Protein AF-A0A8J6CPY3-F1 (afdb_monomer_lite)

Foldseek 3Di:
DVVVVVVVCCVQPLDPVNDDLLVVVLQPLPPVHDPVVQLVVLVVSDPNVSSVVSSVVSVVVVVVLLVVLDDDPDDPDDDPPPDPPDPPVCCVVCVSSVVVNVVSVVVPDDPPVVVVVPPPPDPPPPVVNVDDDPVVVVVVVVVVVVVVVVVVVVVVVVVVVVD

Sequence (163 aa):
MAIEMKEKYDKYWGDIDKMNLLMFVSCVLDPRQKLKYLEFALSKMSSSEKAYEMMQKLKEFLYELFEEYKPPLHSTCSQSSVPTHVSLVNSSRFPTISKMARDVLAISVSTVALESAFSTGGCVLDQYRSSLTPKIVQALVCTQDWIRKSSSQQDIKKIVEQI

Structure (mmCIF, N/CA/C/O backbone):
data_AF-A0A8J6CPY3-F1
#
_entry.id   AF-A0A8J6CPY3-F1
#
loop_
_atom_site.group_PDB
_atom_site.id
_atom_site.type_symbol
_atom_site.label_atom_id
_atom_site.label_alt_id
_atom_site.label_comp_id
_atom_site.label_asym_id
_atom_site.label_entity_id
_atom_site.label_seq_id
_atom_site.pdbx_PDB_ins_code
_atom_site.Cartn_x
_atom_site.Cartn_y
_atom_site.Cartn_z
_atom_site.occupancy
_atom_site.B_iso_or_equiv
_atom_site.auth_seq_id
_atom_site.auth_comp_id
_atom_site.auth_asym_id
_atom_site.auth_atom_id
_atom_site.pdbx_PDB_model_num
ATOM 1 N N . MET A 1 1 ? -27.177 2.105 8.147 1.00 72.38 1 MET A N 1
ATOM 2 C CA . MET A 1 1 ? -26.260 2.057 6.986 1.00 72.38 1 MET A CA 1
ATOM 3 C C . MET A 1 1 ? -24.942 2.801 7.206 1.00 72.38 1 MET A C 1
ATOM 5 O O . MET A 1 1 ? -23.939 2.129 7.373 1.00 72.38 1 MET A O 1
ATOM 9 N N . ALA A 1 2 ? -24.887 4.143 7.242 1.00 82.94 2 ALA A N 1
ATOM 10 C CA . ALA A 1 2 ? -23.604 4.865 7.381 1.00 82.94 2 ALA A CA 1
ATOM 11 C C . ALA A 1 2 ? -22.871 4.580 8.711 1.00 82.94 2 ALA A C 1
ATOM 13 O O . ALA A 1 2 ? -21.655 4.415 8.719 1.00 82.94 2 ALA A O 1
ATOM 14 N N . ILE A 1 3 ? -23.620 4.467 9.813 1.00 89.25 3 ILE A N 1
ATOM 15 C CA . ILE A 1 3 ? -23.081 4.143 11.144 1.00 89.25 3 ILE A CA 1
ATOM 16 C C . ILE A 1 3 ? -22.490 2.724 11.157 1.00 89.25 3 ILE A C 1
ATOM 18 O O . ILE A 1 3 ? -21.326 2.554 11.487 1.00 89.25 3 ILE A O 1
ATOM 22 N N . GLU A 1 4 ? -23.232 1.725 10.680 1.00 89.00 4 GLU A N 1
ATOM 23 C CA . GLU A 1 4 ? -22.770 0.326 10.624 1.00 89.00 4 GLU A CA 1
ATOM 24 C C . GLU A 1 4 ? -21.568 0.131 9.681 1.00 89.00 4 GLU A C 1
ATOM 26 O O . GLU A 1 4 ? -20.688 -0.691 9.936 1.00 89.00 4 GLU A O 1
ATOM 31 N N . MET A 1 5 ? -21.504 0.881 8.572 1.00 91.44 5 MET A N 1
ATOM 32 C CA . MET A 1 5 ? -20.332 0.878 7.686 1.00 91.44 5 MET A CA 1
ATOM 33 C C . MET A 1 5 ? -19.109 1.478 8.378 1.00 91.44 5 MET A C 1
ATOM 35 O O . MET A 1 5 ? -18.008 0.943 8.242 1.00 91.44 5 MET A O 1
ATOM 39 N N . LYS A 1 6 ? -19.307 2.550 9.154 1.00 85.62 6 LYS A N 1
ATOM 40 C CA . LYS A 1 6 ? -18.250 3.155 9.961 1.00 85.62 6 LYS A CA 1
ATOM 41 C C . LYS A 1 6 ? -17.765 2.204 11.055 1.00 85.62 6 LYS A C 1
ATOM 43 O O . LYS A 1 6 ? -16.567 2.056 11.213 1.00 85.62 6 LYS A O 1
ATOM 48 N N . GLU A 1 7 ? -18.654 1.493 11.741 1.00 88.50 7 GLU A N 1
ATOM 49 C CA . GLU A 1 7 ? -18.268 0.513 12.767 1.00 88.50 7 GLU A CA 1
ATOM 50 C C . GLU A 1 7 ? -17.417 -0.626 12.195 1.00 88.50 7 GLU A C 1
ATOM 52 O O . GLU A 1 7 ? -16.416 -1.019 12.792 1.00 88.50 7 GLU A O 1
ATOM 57 N N . LYS A 1 8 ? -17.765 -1.136 11.005 1.00 84.62 8 LYS A N 1
ATOM 58 C CA . LYS A 1 8 ? -16.928 -2.122 10.304 1.00 84.62 8 LYS A CA 1
ATOM 59 C C . LYS A 1 8 ? -15.577 -1.529 9.910 1.00 84.62 8 LYS A C 1
ATOM 61 O O . LYS A 1 8 ? -14.560 -2.198 10.068 1.00 84.62 8 LYS A O 1
ATOM 66 N N . TYR A 1 9 ? -15.557 -0.292 9.416 1.00 84.38 9 TYR A N 1
ATOM 67 C CA . TYR A 1 9 ? -14.308 0.401 9.119 1.00 84.38 9 TYR A CA 1
ATOM 68 C C . TYR A 1 9 ? -13.446 0.532 10.377 1.00 84.38 9 TYR A C 1
ATOM 70 O O . TYR A 1 9 ? -12.319 0.055 10.382 1.00 84.38 9 TYR A O 1
ATOM 78 N N . ASP A 1 10 ? -13.987 1.070 11.466 1.00 84.38 10 ASP A N 1
ATOM 79 C CA . ASP A 1 10 ? -13.253 1.294 12.709 1.00 84.38 10 ASP A CA 1
ATOM 80 C C . ASP A 1 10 ? -12.730 -0.031 13.300 1.00 84.38 10 ASP A C 1
ATOM 82 O O . ASP A 1 10 ? -11.604 -0.091 13.791 1.00 84.38 10 ASP A O 1
ATOM 86 N N . LYS A 1 11 ? -13.496 -1.125 13.163 1.00 84.06 11 LYS A N 1
ATOM 87 C CA . LYS A 1 11 ? -13.114 -2.473 13.616 1.00 84.06 11 LYS A CA 1
ATOM 88 C C . LYS A 1 11 ? -11.883 -3.045 12.901 1.00 84.06 11 LYS A C 1
ATOM 90 O O . LYS A 1 11 ? -11.062 -3.682 13.558 1.00 84.06 11 LYS A O 1
ATOM 95 N N . TYR A 1 12 ? -11.781 -2.889 11.578 1.00 78.88 12 TYR A N 1
ATOM 96 C CA . TYR A 1 12 ? -10.726 -3.528 10.768 1.00 78.88 12 TYR A CA 1
ATOM 97 C C . TYR A 1 12 ? -9.619 -2.563 10.319 1.00 78.88 12 TYR A C 1
ATOM 99 O O . TYR A 1 12 ? -8.493 -2.990 10.082 1.00 78.88 12 TYR A O 1
ATOM 107 N N . TRP A 1 13 ? -9.938 -1.276 10.199 1.00 78.25 13 TRP A N 1
ATOM 108 C CA . TRP A 1 13 ? -9.123 -0.245 9.549 1.00 78.25 13 TRP A CA 1
ATOM 109 C C . TRP A 1 13 ? -8.970 1.037 10.382 1.00 78.25 13 TRP A C 1
ATOM 111 O O . TRP A 1 13 ? -8.179 1.899 10.014 1.00 78.25 13 TRP A O 1
ATOM 121 N N . GLY A 1 14 ? -9.713 1.189 11.485 1.00 78.44 14 GLY A N 1
ATOM 122 C CA . GLY A 1 14 ? -9.637 2.377 12.348 1.00 78.44 14 GLY A CA 1
ATOM 123 C C . GLY A 1 14 ? -8.394 2.431 13.232 1.00 78.44 14 GLY A C 1
ATOM 124 O O . GLY A 1 14 ? -8.050 3.494 13.742 1.00 78.44 14 GLY A O 1
ATOM 125 N N . ASP A 1 15 ? -7.713 1.299 13.406 1.00 82.25 15 ASP A N 1
ATOM 126 C CA . ASP A 1 15 ? -6.478 1.205 14.174 1.00 82.25 15 ASP A CA 1
ATOM 127 C C . ASP A 1 15 ? -5.294 0.957 13.240 1.00 82.25 15 ASP A C 1
ATOM 129 O O . ASP A 1 15 ? -5.114 -0.140 12.709 1.00 82.25 15 ASP A O 1
ATOM 133 N N . ILE A 1 16 ? -4.486 1.999 13.067 1.00 79.69 16 ILE A N 1
ATOM 134 C CA . ILE A 1 16 ? -3.271 2.007 12.251 1.00 79.69 16 ILE A CA 1
ATOM 135 C C . ILE A 1 16 ? -2.309 0.890 12.667 1.00 79.69 16 ILE A C 1
ATOM 137 O O . ILE A 1 16 ? -1.732 0.237 11.802 1.00 79.69 16 ILE A O 1
ATOM 141 N N . ASP A 1 17 ? -2.216 0.575 13.959 1.00 79.12 17 ASP A N 1
ATOM 142 C CA . ASP A 1 17 ? -1.319 -0.475 14.452 1.00 79.12 17 ASP A CA 1
ATOM 143 C C . ASP A 1 17 ? -1.782 -1.887 14.042 1.00 79.12 17 ASP A C 1
ATOM 145 O O . ASP A 1 17 ? -0.989 -2.828 14.032 1.00 7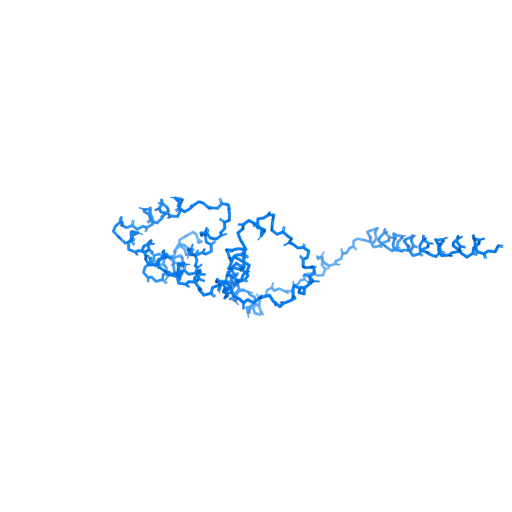9.12 17 ASP A O 1
ATOM 149 N N . LYS A 1 18 ? -3.059 -2.041 13.663 1.00 79.31 18 LYS A N 1
ATOM 150 C CA . LYS A 1 18 ? -3.656 -3.303 13.194 1.00 79.31 18 LYS A CA 1
ATOM 151 C C . LYS A 1 18 ? -3.743 -3.412 11.671 1.00 79.31 18 LYS A C 1
ATOM 153 O O . LYS A 1 18 ? -4.070 -4.487 11.164 1.00 79.31 18 LYS A O 1
ATOM 158 N N . MET A 1 19 ? -3.484 -2.334 10.929 1.00 80.69 19 MET A N 1
ATOM 159 C CA . MET A 1 19 ? -3.580 -2.343 9.468 1.00 80.69 19 MET A CA 1
ATOM 160 C C . MET A 1 19 ? -2.440 -3.155 8.847 1.00 80.69 19 MET A C 1
ATOM 162 O O . MET A 1 19 ? -1.276 -3.032 9.224 1.00 80.69 19 MET A O 1
ATOM 166 N N . ASN A 1 20 ? -2.770 -3.965 7.839 1.00 83.25 20 ASN A N 1
ATOM 167 C CA . ASN A 1 20 ? -1.765 -4.727 7.106 1.00 83.25 20 ASN A CA 1
ATOM 168 C C . ASN A 1 20 ? -0.847 -3.782 6.314 1.00 83.25 20 ASN A C 1
ATOM 170 O O . ASN A 1 20 ? -1.316 -3.034 5.452 1.00 83.25 20 ASN A O 1
ATOM 174 N N . LEU A 1 21 ? 0.464 -3.882 6.552 1.00 86.00 21 LEU A N 1
ATOM 175 C CA . LEU A 1 21 ? 1.487 -3.075 5.889 1.00 86.00 21 LEU A CA 1
ATOM 176 C C . LEU A 1 21 ? 1.425 -3.166 4.354 1.00 86.00 21 LEU A C 1
ATOM 178 O O . LEU A 1 21 ? 1.693 -2.185 3.660 1.00 86.00 21 LEU A O 1
ATOM 182 N N . LEU A 1 22 ? 0.980 -4.307 3.818 1.00 84.50 22 LEU A N 1
ATOM 183 C CA . LEU A 1 22 ? 0.837 -4.550 2.381 1.00 84.50 22 LEU A CA 1
ATOM 184 C C . LEU A 1 22 ? -0.148 -3.580 1.697 1.00 84.50 22 LEU A C 1
ATOM 186 O O . LEU A 1 22 ? -0.001 -3.264 0.515 1.00 84.50 22 LEU A O 1
ATOM 190 N N . MET A 1 23 ? -1.126 -3.052 2.438 1.00 83.12 23 MET A N 1
ATOM 191 C CA . MET A 1 23 ? -2.063 -2.040 1.930 1.00 83.12 23 MET A CA 1
ATOM 192 C C . MET A 1 23 ? -1.372 -0.706 1.660 1.00 83.12 23 MET A C 1
ATOM 194 O O . MET A 1 23 ? -1.703 -0.000 0.716 1.00 83.12 23 MET A O 1
ATOM 198 N N . PHE A 1 24 ? -0.366 -0.366 2.455 1.00 86.44 24 PHE A N 1
ATOM 199 C CA . PHE A 1 24 ? 0.399 0.852 2.247 1.00 86.44 24 PHE A CA 1
ATOM 200 C C . PHE A 1 24 ? 1.489 0.657 1.189 1.00 86.44 24 PHE A C 1
ATOM 202 O O . PHE A 1 24 ? 1.734 1.551 0.382 1.00 86.44 24 PHE A O 1
ATOM 209 N N . VAL A 1 25 ? 2.090 -0.534 1.133 1.00 88.56 25 VAL A N 1
ATOM 210 C CA . VAL A 1 25 ? 3.039 -0.930 0.080 1.00 88.56 25 VAL A CA 1
ATOM 211 C C . VAL A 1 25 ? 2.379 -0.865 -1.297 1.00 88.56 25 VAL A C 1
ATOM 213 O O . VAL A 1 25 ? 2.950 -0.288 -2.218 1.00 88.56 25 VAL A O 1
ATOM 216 N N . SER A 1 26 ? 1.156 -1.385 -1.438 1.00 87.06 26 SER A N 1
ATOM 217 C CA . SER A 1 26 ? 0.387 -1.286 -2.688 1.00 87.06 26 SER A CA 1
ATOM 218 C C . SER A 1 26 ? 0.085 0.166 -3.069 1.00 87.06 26 SER A C 1
ATOM 220 O O . SER A 1 26 ? 0.286 0.528 -4.225 1.00 87.06 26 SER A O 1
ATOM 222 N N . CYS A 1 27 ? -0.276 1.031 -2.114 1.00 86.56 27 CYS A N 1
ATOM 223 C CA . CYS A 1 27 ? -0.413 2.472 -2.367 1.00 86.56 27 CYS A CA 1
ATOM 224 C C . CYS A 1 27 ? 0.894 3.127 -2.846 1.00 86.56 27 CYS A C 1
ATOM 226 O O . CYS A 1 27 ? 0.852 4.013 -3.690 1.00 86.56 27 CYS A O 1
ATOM 228 N N . VAL A 1 28 ? 2.060 2.714 -2.337 1.00 88.50 28 VAL A N 1
ATOM 229 C CA . VAL A 1 28 ? 3.358 3.262 -2.779 1.00 88.50 28 VAL A CA 1
ATOM 230 C C . VAL A 1 28 ? 3.773 2.739 -4.154 1.00 88.50 28 VAL A C 1
ATOM 232 O O . VAL A 1 28 ? 4.369 3.481 -4.935 1.00 88.50 28 VAL A O 1
ATOM 235 N N . LEU A 1 29 ? 3.473 1.474 -4.454 1.00 86.75 29 LEU A N 1
ATOM 236 C CA . LEU A 1 29 ? 3.765 0.855 -5.748 1.00 86.75 29 LEU A CA 1
ATOM 237 C C . LEU A 1 29 ? 2.772 1.275 -6.842 1.00 86.75 29 LEU A C 1
ATOM 239 O O . LEU A 1 29 ? 3.080 1.104 -8.023 1.00 86.75 29 LEU A O 1
ATOM 243 N N . ASP A 1 30 ? 1.616 1.843 -6.480 1.00 83.44 30 ASP A N 1
ATOM 244 C CA . ASP A 1 30 ? 0.679 2.432 -7.434 1.00 83.44 30 ASP A CA 1
ATOM 245 C C . ASP A 1 30 ? 1.271 3.729 -8.021 1.00 83.44 30 ASP A C 1
ATOM 247 O O . ASP A 1 30 ? 1.368 4.744 -7.327 1.00 83.44 30 ASP A O 1
ATOM 251 N N . PRO A 1 31 ? 1.615 3.761 -9.324 1.00 76.31 31 PRO A N 1
ATOM 252 C CA . PRO A 1 31 ? 2.195 4.943 -9.958 1.00 76.31 31 PRO A CA 1
ATOM 253 C C . PRO A 1 31 ? 1.266 6.169 -9.951 1.00 76.31 31 PRO A C 1
ATOM 255 O O . PRO A 1 31 ? 1.723 7.281 -10.229 1.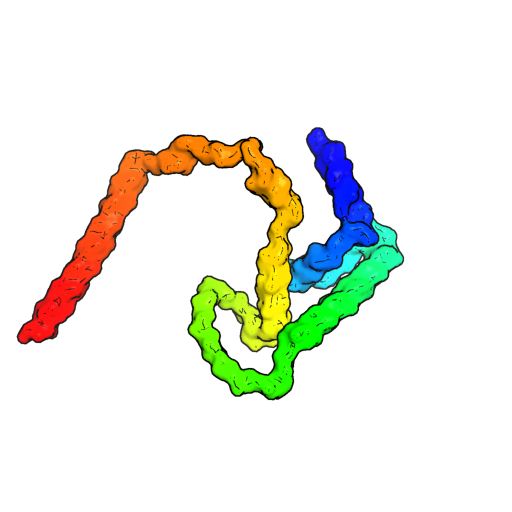00 76.31 31 PRO A O 1
ATOM 258 N N . ARG A 1 32 ? -0.033 5.994 -9.669 1.00 78.50 32 ARG A N 1
ATOM 259 C CA . ARG A 1 32 ? -1.007 7.089 -9.546 1.00 78.50 32 ARG A CA 1
ATOM 260 C C . ARG A 1 32 ? -0.881 7.822 -8.216 1.00 78.50 32 ARG A C 1
ATOM 262 O O . ARG A 1 32 ? -1.249 8.995 -8.136 1.00 78.50 32 ARG A O 1
ATOM 269 N N . GLN A 1 33 ? -0.375 7.156 -7.183 1.00 74.62 33 GLN A N 1
ATOM 270 C CA . GLN A 1 33 ? -0.250 7.719 -5.849 1.00 74.62 33 GLN A CA 1
ATOM 271 C C . GLN A 1 33 ? 1.196 8.145 -5.585 1.00 74.62 33 GLN A C 1
ATOM 273 O O . GLN A 1 33 ? 2.161 7.487 -5.959 1.00 74.62 33 GLN A O 1
ATOM 278 N N . LYS A 1 34 ? 1.368 9.304 -4.947 1.00 73.94 34 LYS A N 1
ATOM 279 C CA . LYS A 1 34 ? 2.690 9.785 -4.525 1.00 73.94 34 LYS A CA 1
ATOM 280 C C . LYS A 1 34 ? 2.879 9.450 -3.054 1.00 73.94 34 LYS A C 1
ATOM 282 O O . LYS A 1 34 ? 1.972 9.681 -2.267 1.00 73.94 34 LYS A O 1
ATOM 287 N N . LEU A 1 35 ? 4.080 9.036 -2.653 1.00 79.94 35 LEU A N 1
ATOM 288 C CA . LEU A 1 35 ? 4.420 8.743 -1.250 1.00 79.94 35 LEU A CA 1
ATOM 289 C C . LEU A 1 35 ? 4.058 9.893 -0.283 1.00 79.94 35 LEU A C 1
ATOM 291 O O . LEU A 1 35 ? 3.584 9.654 0.821 1.00 79.94 35 LEU A O 1
ATOM 295 N N . LYS A 1 36 ? 4.161 11.148 -0.745 1.00 80.62 36 LYS A N 1
ATOM 296 C CA . LYS A 1 36 ? 3.713 12.345 -0.003 1.00 80.62 36 LYS A CA 1
ATOM 297 C C . LYS A 1 36 ? 2.218 12.335 0.342 1.00 80.62 36 LYS A C 1
ATOM 299 O O . LYS A 1 36 ? 1.819 12.872 1.367 1.00 80.62 36 LYS A O 1
ATOM 304 N N . TYR A 1 37 ? 1.386 11.759 -0.525 1.00 84.25 37 TYR A N 1
ATOM 305 C CA . TYR A 1 37 ? -0.046 11.616 -0.275 1.00 84.25 37 TYR A CA 1
ATOM 306 C C . TYR A 1 37 ? -0.311 10.597 0.832 1.00 84.25 37 TYR A C 1
ATOM 308 O O . TYR A 1 37 ? -1.159 10.845 1.682 1.00 84.25 37 TYR A O 1
ATOM 316 N N . LEU A 1 38 ? 0.446 9.497 0.865 1.00 84.69 38 LEU A N 1
ATOM 317 C CA . LEU A 1 38 ? 0.338 8.507 1.930 1.00 84.69 38 LEU A CA 1
ATOM 318 C C . LEU A 1 38 ? 0.731 9.103 3.290 1.00 84.69 38 LEU A C 1
ATOM 320 O O . LEU A 1 38 ? 0.012 8.928 4.266 1.00 84.69 38 LEU A O 1
ATOM 324 N N . GLU A 1 39 ? 1.823 9.867 3.342 1.00 83.12 39 GLU A N 1
ATOM 325 C CA . GLU A 1 39 ? 2.248 10.589 4.548 1.00 83.12 39 GLU A CA 1
ATOM 326 C C . GLU A 1 39 ? 1.168 11.563 5.043 1.00 83.12 39 GLU A C 1
ATOM 328 O O . GLU A 1 39 ? 0.793 11.556 6.217 1.00 83.12 39 GLU A O 1
ATOM 333 N N . PHE A 1 40 ? 0.601 12.347 4.121 1.00 85.69 40 PHE A N 1
ATOM 334 C CA . PHE A 1 40 ? -0.516 13.234 4.422 1.00 85.69 40 PHE A CA 1
ATOM 335 C C . PHE A 1 40 ? -1.739 12.460 4.939 1.00 85.69 40 PHE A C 1
ATOM 337 O O . PHE A 1 40 ? -2.310 12.845 5.958 1.00 85.69 40 PHE A O 1
ATOM 344 N N . ALA A 1 41 ? -2.127 11.364 4.283 1.00 83.88 41 ALA A N 1
ATOM 345 C CA . ALA A 1 41 ? -3.277 10.552 4.673 1.00 83.88 41 ALA A CA 1
ATOM 346 C C . ALA A 1 41 ? -3.103 9.953 6.077 1.00 83.88 41 ALA A C 1
ATOM 348 O O . ALA A 1 41 ? -4.000 10.079 6.911 1.00 83.88 41 ALA A O 1
ATOM 349 N N . LEU A 1 42 ? -1.928 9.395 6.375 1.00 83.44 42 LEU A N 1
ATOM 350 C CA . LEU A 1 42 ? -1.609 8.848 7.695 1.00 83.44 42 LEU A CA 1
ATOM 351 C C . LEU A 1 42 ? -1.657 9.924 8.786 1.00 83.44 42 LEU A C 1
ATOM 353 O O . LEU A 1 42 ? -2.225 9.684 9.848 1.00 83.44 42 LEU A O 1
ATOM 357 N N . SER A 1 43 ? -1.169 11.137 8.501 1.00 82.94 43 SER A N 1
ATOM 358 C CA . SER A 1 43 ? -1.245 12.266 9.445 1.00 82.94 43 SER A CA 1
ATOM 359 C C . SER A 1 43 ? -2.674 12.744 9.743 1.00 82.94 43 SER A C 1
ATOM 361 O O . SER A 1 43 ? -2.900 13.466 10.712 1.00 82.94 43 SER A O 1
ATOM 363 N N . LYS A 1 44 ? -3.648 12.385 8.894 1.00 82.75 44 LYS A N 1
ATOM 364 C CA . LYS A 1 44 ? -5.072 12.702 9.083 1.00 82.75 44 LYS A CA 1
ATOM 365 C C . LYS A 1 44 ? -5.848 11.573 9.749 1.00 82.75 44 LYS A C 1
ATOM 367 O O . LYS A 1 44 ? -6.839 11.851 10.414 1.00 82.75 44 LYS A O 1
ATOM 372 N N . MET A 1 45 ? -5.410 10.329 9.568 1.00 77.62 45 MET A N 1
ATOM 373 C CA . MET A 1 45 ? -6.025 9.143 10.171 1.00 77.62 45 MET A CA 1
ATOM 374 C C . MET A 1 45 ? -5.499 8.855 11.582 1.00 77.62 45 MET A C 1
ATOM 376 O O . MET A 1 45 ? -6.137 8.123 12.332 1.00 77.62 45 MET A O 1
ATOM 380 N N . SER A 1 46 ? -4.344 9.403 11.963 1.00 74.44 46 SER A N 1
ATOM 381 C CA . SER A 1 46 ? -3.730 9.174 13.273 1.00 74.44 46 SER A CA 1
ATOM 382 C C . SER A 1 46 ? -2.907 10.346 13.773 1.00 74.44 46 SER A C 1
ATOM 384 O O . SER A 1 46 ? -2.597 11.282 13.040 1.00 74.44 46 SER A O 1
ATOM 386 N N . SER A 1 47 ? -2.524 10.263 15.047 1.00 79.25 47 SER A N 1
ATOM 387 C CA . SER A 1 47 ? -1.537 11.146 15.658 1.00 79.25 47 SER A CA 1
ATOM 388 C C . SER A 1 47 ? -0.254 11.185 14.824 1.00 79.25 47 SER A C 1
ATOM 390 O O . SER A 1 47 ? 0.202 10.156 14.320 1.00 79.25 47 SER A O 1
ATOM 392 N N . SER A 1 48 ? 0.355 12.370 14.728 1.00 78.25 48 SER A N 1
ATOM 393 C CA . SER A 1 48 ? 1.569 12.606 13.932 1.00 78.25 48 SER A CA 1
ATOM 394 C C . SER A 1 48 ? 2.712 11.633 14.254 1.00 78.25 48 SER A C 1
ATOM 396 O O . SER A 1 48 ? 3.487 11.294 13.366 1.00 78.25 48 SER A O 1
ATOM 398 N N . GLU A 1 49 ? 2.809 11.182 15.504 1.00 84.19 49 GLU A N 1
ATOM 399 C CA . GLU A 1 49 ? 3.828 10.240 15.981 1.00 84.19 49 GLU A CA 1
ATOM 400 C C . GLU A 1 49 ? 3.646 8.837 15.379 1.00 84.19 49 GLU A C 1
ATOM 402 O O . GLU A 1 49 ? 4.540 8.332 14.703 1.00 84.19 49 GLU A O 1
ATOM 407 N N . LYS A 1 50 ? 2.444 8.257 15.493 1.00 83.44 50 LYS A N 1
ATOM 408 C CA . LYS A 1 50 ? 2.113 6.942 14.914 1.00 83.44 50 LYS A CA 1
ATOM 409 C C . LYS A 1 50 ? 2.250 6.913 13.394 1.00 83.44 50 LYS A C 1
ATOM 411 O O . LYS A 1 50 ? 2.706 5.926 12.821 1.00 83.44 50 LYS A O 1
ATOM 416 N N . ALA A 1 51 ? 1.871 8.006 12.732 1.00 84.25 51 ALA A N 1
ATOM 417 C CA . ALA A 1 51 ? 2.028 8.141 11.288 1.00 84.25 51 ALA A CA 1
ATOM 418 C C . ALA A 1 51 ? 3.508 8.065 10.870 1.00 84.25 51 ALA A C 1
ATOM 420 O O . ALA A 1 51 ? 3.839 7.406 9.883 1.00 84.25 51 ALA A O 1
ATOM 421 N N . TYR A 1 52 ? 4.397 8.700 11.640 1.00 86.19 52 TYR A N 1
ATOM 422 C CA . TYR A 1 52 ? 5.837 8.645 11.403 1.00 86.19 52 TYR A CA 1
ATOM 423 C C . TYR A 1 52 ? 6.395 7.237 11.633 1.00 86.19 52 TYR A C 1
ATOM 425 O O . TYR A 1 52 ? 7.094 6.715 10.765 1.00 86.19 52 TYR A O 1
ATOM 433 N N . GLU A 1 53 ? 6.045 6.594 12.749 1.00 87.62 53 GLU A N 1
ATOM 434 C CA . GLU A 1 53 ? 6.483 5.225 13.053 1.00 87.62 53 GLU A CA 1
ATOM 435 C C . GLU A 1 53 ? 6.055 4.224 11.975 1.00 87.62 53 GLU A C 1
ATOM 437 O O . GLU A 1 53 ? 6.866 3.430 11.497 1.00 87.62 53 GLU A O 1
ATOM 442 N N . MET A 1 54 ? 4.796 4.288 11.536 1.00 87.25 54 MET A N 1
ATOM 443 C CA . MET A 1 54 ? 4.302 3.449 10.447 1.00 87.25 54 MET A CA 1
ATOM 444 C C . MET A 1 54 ? 5.052 3.712 9.138 1.00 87.25 54 MET A C 1
ATOM 446 O O . MET A 1 54 ? 5.378 2.771 8.415 1.00 87.25 54 MET A O 1
ATOM 450 N N . MET A 1 55 ? 5.339 4.977 8.825 1.00 87.38 55 MET A N 1
ATOM 451 C CA . MET A 1 55 ? 6.089 5.334 7.623 1.00 87.38 55 MET A CA 1
ATOM 452 C C . MET A 1 55 ? 7.518 4.776 7.656 1.00 87.38 55 MET A C 1
ATOM 454 O O . MET A 1 55 ? 8.029 4.373 6.612 1.00 87.38 55 MET A O 1
ATOM 458 N N . GLN A 1 56 ? 8.159 4.728 8.828 1.00 90.31 56 GLN A N 1
ATOM 459 C CA . GLN A 1 56 ? 9.478 4.103 8.974 1.00 90.31 56 GLN A CA 1
ATOM 460 C C . GLN A 1 56 ? 9.405 2.596 8.731 1.00 90.31 56 GLN A C 1
ATOM 462 O O . GLN A 1 56 ? 10.092 2.103 7.838 1.00 90.31 56 GLN A O 1
ATOM 467 N N . LYS A 1 57 ? 8.479 1.898 9.401 1.00 91.00 57 LYS A N 1
ATOM 468 C CA . LYS A 1 57 ? 8.248 0.456 9.191 1.00 91.00 57 LYS A CA 1
ATOM 469 C C . LYS A 1 57 ? 7.964 0.125 7.723 1.00 91.00 57 LYS A C 1
ATOM 471 O O . LYS A 1 57 ? 8.463 -0.860 7.189 1.00 91.00 57 LYS A O 1
ATOM 476 N N . LEU A 1 58 ? 7.185 0.966 7.042 1.00 91.06 58 LEU A N 1
ATOM 477 C CA . LEU A 1 58 ? 6.896 0.813 5.618 1.00 91.06 58 LEU A CA 1
ATOM 478 C C . LEU A 1 58 ? 8.141 0.973 4.742 1.00 91.06 58 LEU A C 1
ATOM 480 O O . LEU A 1 58 ? 8.322 0.207 3.797 1.00 91.06 58 LEU A O 1
ATOM 484 N N . LYS A 1 59 ? 8.979 1.976 5.015 1.00 90.75 59 LYS A N 1
ATOM 485 C CA . LYS A 1 59 ? 10.207 2.205 4.245 1.00 90.75 59 LYS A CA 1
ATOM 486 C C . LYS A 1 59 ? 11.197 1.059 4.421 1.00 90.75 59 LYS A C 1
ATOM 488 O O . LYS A 1 59 ? 11.774 0.631 3.427 1.00 90.75 59 LYS A O 1
ATOM 493 N N . GLU A 1 60 ? 11.352 0.565 5.646 1.00 93.75 60 GLU A N 1
ATOM 494 C CA . GLU A 1 60 ? 12.179 -0.605 5.959 1.00 93.75 60 GLU A CA 1
ATOM 495 C C . GLU A 1 60 ? 11.682 -1.833 5.191 1.00 93.75 60 GLU A C 1
ATOM 497 O O . GLU A 1 60 ? 12.430 -2.405 4.402 1.00 93.75 60 GLU A O 1
ATOM 502 N N . PHE A 1 61 ? 10.388 -2.145 5.292 1.00 91.88 61 PHE A N 1
ATOM 503 C CA . PHE A 1 61 ? 9.788 -3.276 4.583 1.00 91.88 61 PHE A CA 1
ATOM 504 C C . PHE A 1 61 ? 9.909 -3.169 3.053 1.00 91.88 61 PHE A C 1
ATOM 506 O O . PHE A 1 61 ? 10.216 -4.145 2.373 1.00 91.88 61 PHE A O 1
ATOM 513 N N . LEU A 1 62 ? 9.695 -1.978 2.481 1.00 90.88 62 LEU A N 1
ATOM 514 C CA . LEU A 1 62 ? 9.880 -1.742 1.045 1.00 90.88 62 LEU A CA 1
ATOM 515 C C . LEU A 1 62 ? 11.329 -1.948 0.601 1.00 90.88 62 LEU A C 1
ATOM 517 O O . LEU A 1 62 ? 11.555 -2.422 -0.512 1.00 90.88 62 LEU A O 1
ATOM 521 N N . TYR A 1 63 ? 12.295 -1.561 1.435 1.00 91.69 63 TYR A N 1
ATOM 522 C CA . TYR A 1 63 ? 13.713 -1.727 1.142 1.00 91.69 63 TYR A CA 1
ATOM 523 C C . TYR A 1 63 ? 14.128 -3.200 1.203 1.00 91.69 63 TYR A C 1
ATOM 525 O O . TYR A 1 63 ? 14.798 -3.678 0.291 1.00 91.69 63 TYR A O 1
ATOM 533 N N . GLU A 1 64 ? 13.670 -3.934 2.218 1.00 93.38 64 GLU A N 1
ATOM 534 C CA . GLU A 1 64 ? 13.873 -5.384 2.324 1.00 93.38 64 GLU A CA 1
ATOM 535 C C . GLU A 1 64 ? 13.300 -6.118 1.107 1.00 93.38 64 GLU A C 1
ATOM 537 O O . GLU A 1 64 ? 14.011 -6.875 0.443 1.00 93.38 64 GLU A O 1
ATOM 542 N N . LEU A 1 65 ? 12.048 -5.812 0.743 1.00 90.56 65 LEU A N 1
ATOM 543 C CA . LEU A 1 65 ? 11.399 -6.376 -0.440 1.00 90.56 65 LEU A CA 1
ATOM 544 C C . LEU A 1 65 ? 12.156 -6.002 -1.724 1.00 90.56 65 LEU A C 1
ATOM 546 O O . LEU A 1 65 ? 12.265 -6.799 -2.650 1.00 90.56 65 LEU A O 1
ATOM 550 N N . PHE A 1 66 ? 12.696 -4.787 -1.811 1.00 91.81 66 PHE A N 1
ATOM 551 C CA . PHE A 1 66 ? 13.471 -4.373 -2.976 1.00 91.81 66 PHE A CA 1
ATOM 552 C C . PHE A 1 66 ? 14.774 -5.163 -3.126 1.00 91.81 66 PHE A C 1
ATOM 554 O O . PHE A 1 66 ? 15.106 -5.574 -4.241 1.00 91.81 66 PHE A O 1
ATOM 561 N N . GLU A 1 67 ? 15.508 -5.377 -2.033 1.00 91.38 67 GLU A N 1
ATOM 562 C CA . GLU A 1 67 ? 16.755 -6.141 -2.068 1.00 91.38 67 GLU A CA 1
ATOM 563 C C . GLU A 1 67 ? 16.511 -7.618 -2.410 1.00 91.38 67 GLU A C 1
ATOM 565 O O . GLU A 1 67 ? 17.305 -8.192 -3.152 1.00 91.38 67 GLU A O 1
ATOM 570 N N . GLU A 1 68 ? 15.384 -8.205 -1.996 1.00 89.88 68 GLU A N 1
ATOM 571 C CA . GLU A 1 68 ? 14.984 -9.558 -2.415 1.00 89.88 68 GLU A CA 1
ATOM 572 C C . GLU A 1 68 ? 14.741 -9.657 -3.933 1.00 89.88 68 GLU A C 1
ATOM 574 O O . GLU A 1 68 ? 15.153 -10.615 -4.588 1.00 89.88 68 GLU A O 1
ATOM 579 N N . TYR A 1 69 ? 14.098 -8.650 -4.529 1.00 89.38 69 TYR A N 1
ATOM 580 C CA . TYR A 1 69 ? 13.744 -8.658 -5.955 1.00 89.38 69 TYR A CA 1
ATOM 581 C C . TYR A 1 69 ? 14.898 -8.254 -6.878 1.00 89.38 69 TYR A C 1
ATOM 583 O O . TYR A 1 69 ? 14.784 -8.317 -8.114 1.00 89.38 69 TYR A O 1
ATOM 591 N N . LYS A 1 70 ? 16.008 -7.793 -6.304 1.00 87.69 70 LYS A N 1
ATOM 592 C CA . LYS A 1 70 ? 17.192 -7.370 -7.039 1.00 87.69 70 LYS A CA 1
ATOM 593 C C . LYS A 1 70 ? 17.848 -8.601 -7.671 1.00 87.69 70 LYS A C 1
ATOM 595 O O . LYS A 1 70 ? 18.203 -9.542 -6.967 1.00 87.69 70 LYS A O 1
ATOM 600 N N . PRO A 1 71 ? 18.012 -8.639 -9.004 1.00 76.44 71 PRO A N 1
ATOM 601 C CA . PRO A 1 71 ? 18.640 -9.785 -9.642 1.00 76.44 71 PRO A CA 1
ATOM 602 C C . PRO A 1 71 ? 20.091 -9.935 -9.148 1.00 76.44 71 PRO A C 1
ATOM 604 O O . PRO A 1 71 ? 20.775 -8.917 -8.984 1.00 76.44 71 PRO A O 1
ATOM 607 N N . PRO A 1 72 ? 20.594 -11.170 -8.960 1.00 72.50 72 PRO A N 1
ATOM 608 C CA . PRO A 1 72 ? 22.011 -11.397 -8.712 1.00 72.50 72 PRO A CA 1
ATOM 609 C C . PRO A 1 72 ? 22.832 -10.751 -9.830 1.00 72.50 72 PRO A C 1
ATOM 611 O O . PRO A 1 72 ? 22.476 -10.861 -11.005 1.00 72.50 72 PRO A O 1
ATOM 614 N N . LEU A 1 73 ? 23.949 -10.107 -9.480 1.00 59.38 73 LEU A N 1
ATOM 615 C CA . LEU A 1 73 ? 24.809 -9.371 -10.423 1.00 59.38 73 LEU A CA 1
ATOM 616 C C . LEU A 1 73 ? 25.335 -10.228 -11.598 1.00 59.38 73 LEU A C 1
ATOM 618 O O . LEU A 1 73 ? 25.837 -9.680 -12.573 1.00 59.38 73 LEU A O 1
ATOM 622 N N . HIS A 1 74 ? 25.171 -11.554 -11.549 1.00 53.50 74 HIS A N 1
ATOM 623 C CA . HIS A 1 74 ? 25.518 -12.489 -12.615 1.00 53.50 74 HIS A CA 1
ATOM 624 C C . HIS A 1 74 ? 24.425 -13.552 -12.825 1.00 53.50 74 HIS A C 1
ATOM 626 O O . HIS A 1 74 ? 24.549 -14.686 -12.376 1.00 53.50 74 HIS A O 1
ATOM 632 N N . SER A 1 75 ? 23.362 -13.224 -13.561 1.00 51.22 75 SER A N 1
ATOM 633 C CA . SER A 1 75 ? 22.573 -14.249 -14.259 1.00 51.22 75 SER A CA 1
ATOM 634 C C . SER A 1 75 ? 22.151 -13.762 -15.646 1.00 51.22 75 SER A C 1
ATOM 636 O O . SER A 1 75 ? 21.000 -13.412 -15.907 1.00 51.22 75 SER A O 1
ATOM 638 N N . THR A 1 76 ? 23.097 -13.750 -16.580 1.00 50.09 76 THR A N 1
ATOM 639 C CA . THR A 1 76 ? 22.760 -13.876 -17.997 1.00 50.09 76 THR A CA 1
ATOM 640 C C . THR A 1 76 ? 22.333 -15.321 -18.233 1.00 50.09 76 THR A C 1
ATOM 642 O O . THR A 1 76 ? 23.161 -16.179 -18.518 1.00 50.09 76 THR A O 1
ATOM 645 N N . CYS A 1 77 ? 21.050 -15.625 -18.071 1.00 41.22 77 CYS A N 1
ATOM 646 C CA . CYS A 1 77 ? 20.480 -16.834 -18.647 1.00 41.22 77 CYS A CA 1
ATOM 647 C C . CYS A 1 77 ? 19.126 -16.464 -19.248 1.00 41.22 77 CYS A C 1
ATOM 649 O O . CYS A 1 77 ? 18.199 -16.096 -18.533 1.00 41.22 77 CYS A O 1
ATOM 651 N N . SER A 1 78 ? 19.129 -16.440 -20.580 1.00 44.12 78 SER A N 1
ATOM 652 C CA . SER A 1 78 ? 18.037 -16.313 -21.545 1.00 44.12 78 SER A CA 1
ATOM 653 C C . SER A 1 78 ? 16.744 -15.674 -21.042 1.00 44.12 78 SER A C 1
ATOM 655 O O . SER A 1 78 ? 15.930 -16.305 -20.369 1.00 44.12 78 SER A O 1
ATOM 657 N N . GLN A 1 79 ? 16.498 -14.440 -21.485 1.00 47.75 79 GLN A N 1
ATOM 658 C CA . GLN A 1 79 ? 15.150 -13.884 -21.516 1.00 47.75 79 GLN A CA 1
ATOM 659 C C . GLN A 1 79 ? 14.249 -14.857 -22.291 1.00 47.75 79 GLN A C 1
ATOM 661 O O . GLN A 1 79 ? 14.314 -14.918 -23.516 1.00 47.75 79 GLN A O 1
ATOM 666 N N . SER A 1 80 ? 13.436 -15.650 -21.587 1.00 44.19 80 SER A N 1
ATOM 667 C CA . SER A 1 80 ? 12.300 -16.307 -22.224 1.00 44.19 80 SER A CA 1
ATOM 668 C C . SER A 1 80 ? 11.235 -15.234 -22.419 1.00 44.19 80 SER A C 1
ATOM 670 O O . SER A 1 80 ? 10.608 -14.732 -21.485 1.00 44.19 80 SER A O 1
ATOM 672 N N . SER A 1 81 ? 11.124 -14.788 -23.661 1.00 48.56 81 SER A N 1
ATOM 673 C CA . SER A 1 81 ? 10.128 -13.836 -24.122 1.00 48.56 81 SER A CA 1
ATOM 674 C C . SER A 1 81 ? 8.773 -14.542 -24.143 1.00 48.56 81 SER A C 1
ATOM 676 O O . SER A 1 81 ? 8.331 -15.026 -25.179 1.00 48.56 81 SER A O 1
ATOM 678 N N . VAL A 1 82 ? 8.105 -14.632 -22.994 1.00 44.69 82 VAL A N 1
ATOM 679 C CA . VAL A 1 82 ? 6.655 -14.848 -22.980 1.00 44.69 82 VAL A CA 1
ATOM 680 C C . VAL A 1 82 ? 6.013 -13.460 -23.056 1.00 44.69 82 VAL A C 1
ATOM 682 O O . VAL A 1 82 ? 6.178 -12.667 -22.124 1.00 44.69 82 VAL A O 1
ATOM 685 N N . PRO A 1 83 ? 5.333 -13.096 -24.158 1.00 41.28 83 PRO A N 1
ATOM 686 C CA . PRO A 1 83 ? 4.717 -11.787 -24.281 1.00 41.28 83 PRO A CA 1
ATOM 687 C C . PRO A 1 83 ? 3.393 -11.788 -23.510 1.00 41.28 83 PRO A C 1
ATOM 689 O O . PRO A 1 83 ? 2.333 -12.074 -24.060 1.00 41.28 83 PRO A O 1
ATOM 692 N N . THR A 1 84 ? 3.430 -11.452 -22.222 1.00 44.47 84 THR A N 1
ATOM 693 C CA . THR A 1 84 ? 2.208 -11.077 -21.501 1.00 44.47 84 THR A CA 1
ATOM 694 C C . THR A 1 84 ? 1.820 -9.670 -21.961 1.00 44.47 84 THR A C 1
ATOM 696 O O . THR A 1 84 ? 2.545 -8.709 -21.709 1.00 44.47 84 THR A O 1
ATOM 699 N N . HIS A 1 85 ? 0.698 -9.561 -22.677 1.00 41.69 85 HIS A N 1
ATOM 700 C CA . HIS A 1 85 ? 0.141 -8.370 -23.344 1.00 41.69 85 HIS A CA 1
ATOM 701 C C . HIS A 1 85 ? -0.327 -7.250 -22.376 1.00 41.69 85 HIS A C 1
ATOM 7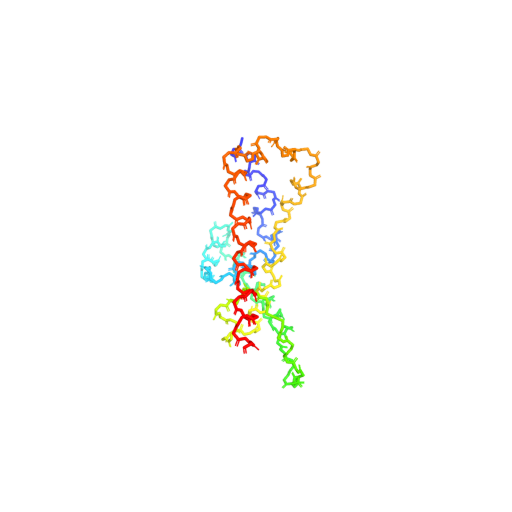03 O O . HIS A 1 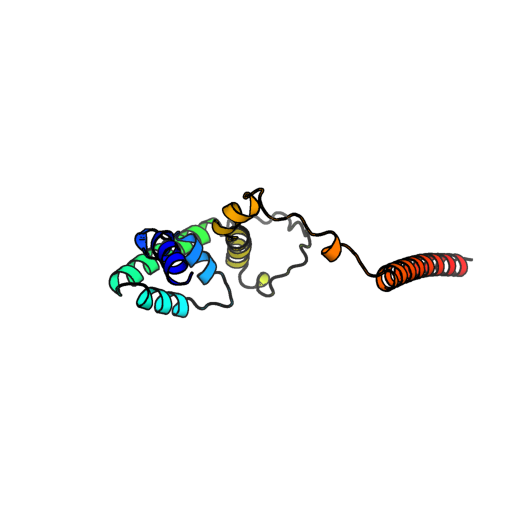85 ? -1.385 -6.649 -22.525 1.00 41.69 85 HIS A O 1
ATOM 709 N N . VAL A 1 86 ? 0.471 -6.933 -21.362 1.00 48.56 86 VAL A N 1
ATOM 710 C CA . VAL A 1 86 ? 0.340 -5.728 -20.536 1.00 48.56 86 VAL A CA 1
ATOM 711 C C . VAL A 1 86 ? 1.747 -5.213 -20.246 1.00 48.56 86 VAL A C 1
ATOM 713 O O . VAL A 1 86 ? 2.295 -5.411 -19.161 1.00 48.56 86 VAL A O 1
ATOM 716 N N . SER A 1 87 ? 2.386 -4.589 -21.242 1.00 39.81 87 SER A N 1
ATOM 717 C CA . SER A 1 87 ? 3.633 -3.876 -20.973 1.00 39.81 87 SER A CA 1
ATOM 718 C C . SER A 1 87 ? 3.289 -2.621 -20.173 1.00 39.81 87 SER A C 1
ATOM 720 O O . SER A 1 87 ? 2.710 -1.648 -20.658 1.00 39.81 87 SER A O 1
ATOM 722 N N . LEU A 1 88 ? 3.605 -2.666 -18.883 1.00 54.44 88 LEU A N 1
ATOM 723 C CA . LEU A 1 88 ? 3.685 -1.461 -18.085 1.00 54.44 88 LEU A CA 1
ATOM 724 C C . LEU A 1 88 ? 4.791 -0.618 -18.733 1.00 54.44 88 LEU A C 1
ATOM 726 O O . LEU A 1 88 ? 5.946 -1.037 -18.779 1.00 54.44 88 LEU A O 1
ATOM 730 N N . VAL A 1 89 ? 4.443 0.556 -19.260 1.00 56.34 89 VAL A N 1
ATOM 731 C CA . VAL A 1 89 ? 5.328 1.436 -20.058 1.00 56.34 89 VAL A CA 1
ATOM 732 C C . VAL A 1 89 ? 6.643 1.801 -19.326 1.00 56.34 89 VAL A C 1
ATOM 734 O O . VAL A 1 89 ? 7.600 2.251 -19.945 1.00 56.34 89 VAL A O 1
ATOM 737 N N . ASN A 1 90 ? 6.736 1.531 -18.018 1.00 59.06 90 ASN A N 1
ATOM 738 C CA . ASN A 1 90 ? 7.904 1.772 -17.167 1.00 59.06 90 ASN A CA 1
ATOM 739 C C . ASN A 1 90 ? 8.786 0.545 -16.853 1.00 59.06 90 ASN A C 1
ATOM 741 O O . ASN A 1 90 ? 9.805 0.712 -16.176 1.00 59.06 90 ASN A O 1
ATOM 745 N N . SER A 1 91 ? 8.454 -0.669 -17.315 1.00 61.22 91 SER A N 1
ATOM 746 C CA . SER A 1 91 ? 9.210 -1.884 -16.952 1.00 61.22 91 SER A CA 1
ATOM 747 C C . SER A 1 91 ? 10.683 -1.848 -17.374 1.00 61.22 91 SER A C 1
ATOM 749 O O . SER A 1 91 ? 11.520 -2.431 -16.693 1.00 61.22 91 SER A O 1
ATOM 751 N N . SER A 1 92 ? 11.020 -1.148 -18.460 1.00 66.62 92 SER A N 1
ATOM 752 C CA . SER A 1 92 ? 12.405 -1.014 -18.935 1.00 66.62 92 SER A CA 1
ATOM 753 C C . SER A 1 92 ? 13.248 -0.059 -18.088 1.00 66.62 92 SER A C 1
ATOM 755 O O . SER A 1 92 ? 14.460 -0.232 -17.999 1.00 66.62 92 SER A O 1
ATOM 757 N N . ARG A 1 93 ? 12.623 0.938 -17.447 1.00 77.31 93 ARG A N 1
ATOM 758 C CA . ARG A 1 93 ? 13.318 1.957 -16.647 1.00 77.31 93 ARG A CA 1
ATOM 759 C C . ARG A 1 93 ? 13.486 1.544 -15.187 1.00 77.31 93 ARG A C 1
ATOM 761 O O . ARG A 1 93 ? 14.482 1.900 -14.567 1.00 77.31 93 ARG A O 1
ATOM 768 N N . PHE A 1 94 ? 12.528 0.788 -14.651 1.00 82.50 94 PHE A N 1
ATOM 769 C CA . PHE A 1 94 ? 12.532 0.328 -13.262 1.00 82.50 94 PHE A CA 1
ATOM 770 C C . PHE A 1 94 ? 12.171 -1.167 -13.180 1.00 82.50 94 PHE A C 1
ATOM 772 O O . PHE A 1 94 ? 11.076 -1.511 -12.730 1.00 82.50 94 PHE A O 1
ATOM 779 N N . PRO A 1 95 ? 13.058 -2.080 -13.620 1.00 84.50 95 PRO A N 1
ATOM 780 C CA . PRO A 1 95 ? 12.731 -3.501 -13.767 1.00 84.50 95 PRO A CA 1
ATOM 781 C C . PRO A 1 95 ? 12.435 -4.200 -12.434 1.00 84.50 95 PRO A C 1
ATOM 783 O O . PRO A 1 95 ? 11.487 -4.978 -12.362 1.00 84.50 95 PRO A O 1
ATOM 786 N N . THR A 1 96 ? 13.192 -3.902 -11.374 1.00 87.50 96 THR A N 1
ATOM 787 C CA . THR A 1 96 ? 12.984 -4.473 -10.030 1.00 87.50 96 THR A CA 1
ATOM 788 C C . THR A 1 96 ? 11.642 -4.039 -9.444 1.00 87.50 96 THR A C 1
ATOM 790 O O . THR A 1 96 ? 10.809 -4.876 -9.109 1.00 87.50 96 THR A O 1
ATOM 793 N N . ILE A 1 97 ? 11.372 -2.730 -9.439 1.00 87.88 97 ILE A N 1
ATOM 794 C CA . ILE A 1 97 ? 10.116 -2.159 -8.928 1.00 87.88 97 ILE A CA 1
ATOM 795 C C . ILE A 1 97 ? 8.926 -2.638 -9.765 1.00 87.88 97 ILE A C 1
ATOM 797 O O . ILE A 1 97 ? 7.875 -2.955 -9.223 1.00 87.88 97 ILE A O 1
ATOM 801 N N . SER A 1 98 ? 9.084 -2.750 -11.088 1.00 87.50 98 SER A N 1
ATOM 802 C CA . SER A 1 98 ? 8.029 -3.269 -11.960 1.00 87.50 98 SER A CA 1
ATOM 803 C C . SER A 1 98 ? 7.713 -4.741 -11.694 1.00 87.50 98 SER A C 1
ATOM 805 O O . SER A 1 98 ? 6.570 -5.136 -11.909 1.00 87.50 98 SER A O 1
ATOM 807 N N . LYS A 1 99 ? 8.687 -5.558 -11.272 1.00 87.56 99 LYS A N 1
ATOM 808 C CA . LYS A 1 99 ? 8.437 -6.943 -10.845 1.00 87.56 99 LYS A CA 1
ATOM 809 C C . LYS A 1 99 ? 7.692 -6.962 -9.511 1.00 87.56 99 LYS A C 1
ATOM 811 O O . LYS A 1 99 ? 6.605 -7.522 -9.467 1.00 87.56 99 LYS A O 1
ATOM 816 N N . MET A 1 100 ? 8.191 -6.236 -8.508 1.00 90.81 100 MET A N 1
ATOM 817 C CA . MET A 1 100 ? 7.528 -6.099 -7.203 1.00 90.81 100 MET A CA 1
ATOM 818 C C . MET A 1 100 ? 6.078 -5.621 -7.341 1.00 90.81 100 MET A C 1
ATOM 820 O O . MET A 1 100 ? 5.174 -6.202 -6.757 1.00 90.81 100 MET A O 1
ATOM 824 N N . ALA A 1 101 ? 5.833 -4.583 -8.147 1.00 88.19 101 ALA A N 1
ATOM 825 C CA . ALA A 1 101 ? 4.496 -4.037 -8.354 1.00 88.19 101 ALA A CA 1
ATOM 826 C C . ALA A 1 101 ? 3.549 -5.047 -9.012 1.00 88.19 101 ALA A C 1
ATOM 828 O O . ALA A 1 101 ? 2.382 -5.093 -8.643 1.00 88.19 101 ALA A O 1
ATOM 829 N N . ARG A 1 102 ? 4.025 -5.875 -9.953 1.00 86.50 102 ARG A N 1
ATOM 830 C CA . ARG A 1 102 ? 3.187 -6.925 -10.554 1.00 86.50 102 ARG A CA 1
ATOM 831 C C . ARG A 1 102 ? 2.763 -7.961 -9.524 1.00 86.50 102 ARG A C 1
ATOM 833 O O . ARG A 1 102 ? 1.591 -8.315 -9.502 1.00 86.50 102 ARG A O 1
ATOM 840 N N . ASP A 1 103 ? 3.682 -8.388 -8.670 1.00 87.88 103 ASP A N 1
ATOM 841 C CA . ASP A 1 103 ? 3.416 -9.466 -7.720 1.00 87.88 103 ASP A CA 1
ATOM 842 C C . ASP A 1 103 ? 2.579 -8.960 -6.533 1.00 87.88 103 ASP A C 1
ATOM 844 O O . ASP A 1 103 ? 1.566 -9.559 -6.181 1.00 87.88 103 ASP A O 1
ATOM 848 N N . VAL A 1 104 ? 2.909 -7.786 -5.983 1.00 87.69 104 VAL A N 1
ATOM 849 C CA . VAL A 1 104 ? 2.168 -7.186 -4.861 1.00 87.69 104 VAL A CA 1
ATOM 850 C C . VAL A 1 104 ? 0.767 -6.731 -5.275 1.00 87.69 104 VAL A C 1
ATOM 852 O O . VAL A 1 104 ? -0.200 -7.031 -4.573 1.00 87.69 104 VAL A O 1
ATOM 855 N N . LEU A 1 105 ? 0.628 -6.028 -6.408 1.00 83.81 105 LEU A N 1
ATOM 856 C CA . LEU A 1 105 ? -0.679 -5.516 -6.841 1.00 83.81 105 LEU A CA 1
ATOM 857 C C . LEU A 1 105 ? -1.608 -6.632 -7.343 1.00 83.81 105 LEU A C 1
ATOM 859 O O . LEU A 1 105 ? -2.825 -6.459 -7.326 1.00 83.81 105 LEU A O 1
ATOM 863 N N . ALA A 1 106 ? -1.059 -7.783 -7.755 1.00 82.88 106 ALA A N 1
ATOM 864 C CA . ALA A 1 106 ? -1.851 -8.970 -8.075 1.00 82.88 106 ALA A CA 1
ATOM 865 C C . ALA A 1 106 ? -2.436 -9.645 -6.822 1.00 82.88 106 ALA A C 1
ATOM 867 O O . ALA A 1 106 ? -3.529 -10.202 -6.887 1.00 82.88 106 ALA A O 1
ATOM 868 N N . ILE A 1 107 ? -1.734 -9.576 -5.685 1.00 75.94 107 ILE A N 1
ATOM 869 C CA . ILE A 1 107 ? -2.193 -10.123 -4.398 1.00 75.94 107 ILE A CA 1
ATOM 870 C C . ILE A 1 107 ? -3.187 -9.172 -3.718 1.00 75.94 107 ILE A C 1
ATOM 872 O O . ILE A 1 107 ? -4.099 -9.625 -3.024 1.00 75.94 107 ILE A O 1
ATOM 876 N N . SER A 1 108 ? -3.045 -7.854 -3.917 1.00 57.56 108 SER A N 1
ATOM 877 C CA . SER A 1 108 ? -3.914 -6.840 -3.311 1.00 57.56 108 SER A CA 1
ATOM 878 C C . SER A 1 108 ? -5.291 -6.769 -3.988 1.00 57.56 108 SER A C 1
ATOM 880 O O . SER A 1 108 ? -5.682 -5.747 -4.548 1.00 57.56 108 SER A O 1
ATOM 882 N N . VAL A 1 109 ? -6.059 -7.855 -3.927 1.00 53.78 109 VAL A N 1
ATOM 883 C CA . VAL A 1 109 ? -7.481 -7.884 -4.276 1.00 53.78 109 VAL A CA 1
ATOM 884 C C . VAL A 1 109 ? -8.241 -8.426 -3.070 1.00 53.78 109 VAL A C 1
ATOM 886 O O . VAL A 1 109 ? -8.529 -9.608 -2.955 1.00 53.78 109 VAL A O 1
ATOM 889 N N . SER A 1 110 ? -8.513 -7.514 -2.136 1.00 48.69 110 SER A N 1
ATOM 890 C CA . SER A 1 110 ? -9.488 -7.613 -1.045 1.00 48.69 110 SER A CA 1
ATOM 891 C C . SER A 1 110 ? -9.600 -8.960 -0.310 1.00 48.69 110 SER A C 1
ATOM 893 O O . SER A 1 110 ? -10.326 -9.866 -0.716 1.00 48.69 110 SER A O 1
ATOM 895 N N . THR A 1 111 ? -9.098 -8.996 0.920 1.00 49.75 111 THR A N 1
ATOM 896 C CA . THR A 1 111 ? -9.658 -9.889 1.950 1.00 49.75 111 THR A CA 1
ATOM 897 C C . THR A 1 111 ? -11.173 -9.678 2.135 1.00 49.75 111 THR A C 1
ATOM 899 O O . THR A 1 111 ? -11.869 -10.581 2.579 1.00 49.75 111 THR A O 1
ATOM 902 N N . VAL A 1 112 ? -11.706 -8.522 1.714 1.00 53.06 112 VAL A N 1
ATOM 903 C CA . VAL A 1 112 ? -13.137 -8.178 1.753 1.00 53.06 112 VAL A CA 1
ATOM 904 C C . VAL A 1 112 ? -13.975 -8.854 0.645 1.00 53.06 112 VAL A C 1
ATOM 906 O O . VAL A 1 112 ? -15.156 -9.097 0.874 1.00 53.06 112 VAL A O 1
ATOM 909 N N . ALA A 1 113 ? -13.424 -9.218 -0.527 1.00 47.06 113 ALA A N 1
ATOM 910 C CA . ALA A 1 113 ? -14.210 -9.930 -1.556 1.00 47.06 113 ALA A CA 1
ATOM 911 C C . ALA A 1 113 ? -14.304 -11.438 -1.317 1.00 47.06 113 ALA A C 1
ATOM 913 O O . ALA A 1 113 ? -15.150 -12.085 -1.927 1.00 47.06 113 ALA A O 1
ATOM 914 N N . LEU A 1 114 ? -13.494 -12.014 -0.424 1.00 42.66 114 LEU A N 1
ATOM 915 C CA . LEU A 1 114 ? -13.640 -13.430 -0.085 1.00 42.66 114 LEU A CA 1
ATOM 916 C C . LEU A 1 114 ? -14.945 -13.674 0.694 1.00 42.66 114 LEU A C 1
ATOM 918 O O . LEU A 1 114 ? -15.595 -14.688 0.476 1.00 42.66 114 LEU A O 1
ATOM 922 N N . GLU A 1 115 ? -15.424 -12.727 1.505 1.00 48.03 115 GLU A N 1
ATOM 923 C CA . GLU A 1 115 ? -16.712 -12.900 2.197 1.00 48.03 115 GLU A CA 1
ATOM 924 C C . GLU A 1 115 ? -17.920 -12.810 1.245 1.00 48.03 115 GLU A C 1
ATOM 926 O O . GLU A 1 115 ? -18.891 -13.542 1.422 1.00 48.03 115 GLU A 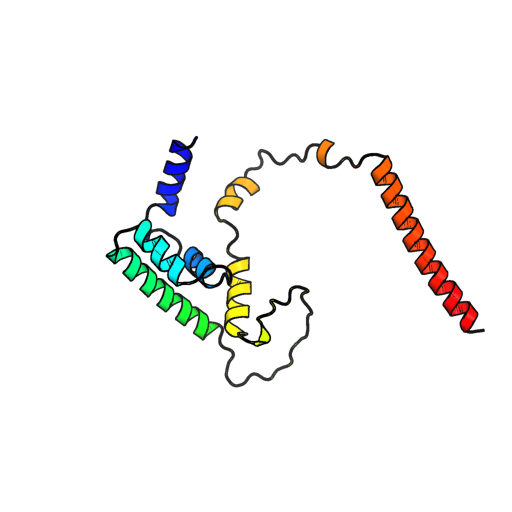O 1
ATOM 931 N N . SER A 1 116 ? -17.874 -11.973 0.198 1.00 54.00 116 SER A N 1
ATOM 932 C CA . SER A 1 116 ? -18.977 -11.857 -0.774 1.00 54.00 116 SER A CA 1
ATOM 933 C C . SER A 1 116 ? -18.925 -12.897 -1.897 1.00 54.00 116 SER A C 1
ATOM 935 O O . SER A 1 116 ? -19.978 -13.282 -2.398 1.00 54.00 116 SER A O 1
ATOM 937 N N . ALA A 1 117 ? -17.735 -13.377 -2.273 1.00 51.59 117 ALA A N 1
ATOM 938 C CA . ALA A 1 117 ? -17.559 -14.418 -3.286 1.00 51.59 117 ALA A CA 1
ATOM 939 C C . ALA A 1 117 ? -17.774 -15.843 -2.737 1.00 51.59 117 ALA A C 1
ATOM 941 O O . ALA A 1 117 ? -18.182 -16.718 -3.497 1.00 51.59 117 ALA A O 1
ATOM 942 N N . PHE A 1 118 ? -17.551 -16.077 -1.434 1.00 49.56 118 PHE A N 1
ATOM 943 C CA . PHE A 1 118 ? -17.870 -17.349 -0.760 1.00 49.56 118 PHE A CA 1
ATOM 944 C C . PHE A 1 118 ? -19.199 -17.330 0.003 1.00 49.56 118 PHE A C 1
ATOM 946 O O . PHE A 1 118 ? -19.673 -18.387 0.429 1.00 49.56 118 PHE A O 1
ATOM 953 N N . SER A 1 119 ? -19.861 -16.172 0.116 1.00 48.44 119 SER A N 1
ATOM 954 C CA . SER A 1 119 ? -21.291 -16.155 0.407 1.00 48.44 119 SER A CA 1
ATOM 955 C C . SER A 1 119 ? -22.005 -16.819 -0.765 1.00 48.44 119 SER A C 1
ATOM 957 O O . SER A 1 119 ? -22.258 -16.219 -1.808 1.00 48.44 119 SER A O 1
ATOM 959 N N . THR A 1 120 ? -22.344 -18.091 -0.592 1.00 51.19 120 THR A N 1
ATOM 960 C CA . THR A 1 120 ? -23.137 -18.882 -1.542 1.00 51.19 120 THR A CA 1
ATOM 961 C C . THR A 1 120 ? -24.611 -18.434 -1.521 1.00 51.19 120 THR A C 1
ATOM 963 O O . THR A 1 120 ? -25.534 -19.235 -1.599 1.00 51.19 120 THR A O 1
ATOM 966 N N . GLY A 1 121 ? -24.855 -17.132 -1.370 1.00 56.00 121 GLY A N 1
ATOM 967 C CA . GLY A 1 121 ? -26.165 -16.516 -1.270 1.00 56.00 121 GLY A CA 1
ATOM 968 C C . GLY A 1 121 ? -26.176 -15.197 -2.027 1.00 56.00 121 GLY A C 1
ATOM 969 O O . GLY A 1 121 ? -26.087 -14.141 -1.409 1.00 56.00 121 GLY A O 1
ATOM 970 N N . GLY A 1 122 ? -26.280 -15.248 -3.361 1.00 55.19 122 GLY A N 1
ATOM 971 C CA . GLY A 1 122 ? -26.704 -14.063 -4.118 1.00 55.19 122 GLY A CA 1
ATOM 972 C C . GLY A 1 122 ? -26.173 -13.850 -5.534 1.00 55.19 122 GLY A C 1
ATOM 973 O O . GLY A 1 122 ? -26.588 -12.875 -6.146 1.00 55.19 122 GLY A O 1
ATOM 974 N N . CYS A 1 123 ? -25.319 -14.710 -6.097 1.00 55.81 123 CYS A N 1
ATOM 975 C CA . CYS A 1 123 ? -24.937 -14.600 -7.515 1.00 55.81 123 CYS A CA 1
ATOM 976 C C . CYS A 1 123 ? -25.622 -15.674 -8.371 1.00 55.81 123 CYS A C 1
ATOM 978 O O . CYS A 1 123 ? -24.983 -16.436 -9.091 1.00 55.81 123 CYS A O 1
ATOM 980 N N . VAL A 1 124 ? -26.953 -15.741 -8.288 1.00 54.06 124 VAL A N 1
ATOM 981 C CA . VAL A 1 124 ? -27.739 -16.283 -9.399 1.00 54.06 124 VAL A CA 1
ATOM 982 C C . VAL A 1 124 ? -27.768 -15.167 -10.438 1.00 54.06 124 VAL A C 1
ATOM 984 O O . VAL A 1 124 ? -28.502 -14.192 -10.292 1.00 54.06 124 VAL A O 1
ATOM 987 N N . LEU A 1 125 ? -26.888 -15.260 -11.436 1.00 51.12 125 LEU A N 1
ATOM 988 C CA . LEU A 1 125 ? -26.968 -14.458 -12.654 1.00 51.12 125 LEU A CA 1
ATOM 989 C C . LEU A 1 125 ? -28.367 -14.670 -13.240 1.00 51.12 125 LEU A C 1
ATOM 991 O O . LEU A 1 125 ? -28.669 -15.735 -13.771 1.00 51.12 125 LEU A O 1
ATOM 995 N N . ASP A 1 126 ? -29.236 -13.679 -13.065 1.00 51.88 126 ASP A N 1
ATOM 996 C CA . ASP A 1 126 ? -30.590 -13.699 -13.601 1.00 51.88 126 ASP A CA 1
ATOM 997 C C . ASP A 1 126 ? -30.537 -13.942 -15.120 1.00 51.88 126 ASP A C 1
ATOM 999 O O . ASP A 1 126 ? -29.723 -13.339 -15.831 1.00 51.88 126 ASP A O 1
ATOM 1003 N N . GLN A 1 127 ? -31.411 -14.815 -15.628 1.00 53.53 127 GLN A N 1
ATOM 1004 C CA . GLN A 1 127 ? -31.490 -15.219 -17.039 1.00 53.53 127 GLN A CA 1
ATOM 1005 C C . GLN A 1 127 ? -31.645 -14.003 -17.976 1.00 53.53 127 GLN A C 1
ATOM 1007 O O . GLN A 1 127 ? -31.264 -14.042 -19.148 1.00 53.53 127 GLN A O 1
ATOM 1012 N N . TYR A 1 128 ? -32.116 -12.879 -17.429 1.00 53.19 128 TYR A N 1
ATOM 1013 C CA . TYR A 1 128 ? -32.252 -11.590 -18.097 1.00 53.19 128 TYR A CA 1
ATOM 1014 C C . TYR A 1 128 ? -30.928 -10.859 -18.399 1.00 53.19 128 TYR A C 1
ATOM 1016 O O . TYR A 1 128 ? -30.878 -10.044 -19.319 1.00 53.19 128 TYR A O 1
ATOM 1024 N N . ARG A 1 129 ? -29.837 -11.137 -17.669 1.00 54.19 129 ARG A N 1
ATOM 1025 C CA . ARG A 1 129 ? -28.499 -10.557 -17.934 1.00 54.19 129 ARG A CA 1
ATOM 1026 C C . ARG A 1 129 ? -27.690 -11.366 -18.953 1.00 54.19 129 ARG A C 1
ATOM 1028 O O . ARG A 1 129 ? -26.775 -10.813 -19.557 1.00 54.19 129 ARG A O 1
ATOM 1035 N N . SER A 1 130 ? -28.048 -12.632 -19.172 1.00 58.06 130 SER A N 1
ATOM 1036 C CA . SER A 1 130 ? 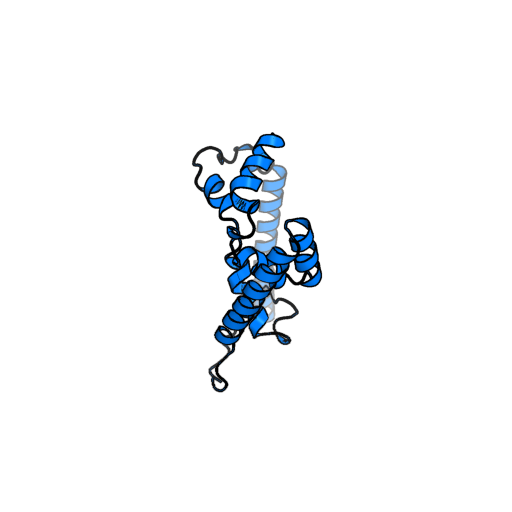-27.430 -13.518 -20.173 1.00 58.06 130 SER A CA 1
ATOM 1037 C C . SER A 1 130 ? -28.192 -13.564 -21.504 1.00 58.06 130 SER A C 1
ATOM 1039 O O . SER A 1 130 ? -27.687 -14.110 -22.483 1.00 58.06 130 SER A O 1
ATOM 1041 N N . SER A 1 131 ? -29.396 -12.989 -21.569 1.00 63.69 131 SER A N 1
ATOM 1042 C CA . SER A 1 131 ? -30.207 -12.972 -22.786 1.00 63.69 131 SER A CA 1
ATOM 1043 C C . SER A 1 131 ? -29.798 -11.820 -23.707 1.00 63.69 131 SER A C 1
ATOM 1045 O O . SER A 1 131 ? -30.273 -10.691 -23.579 1.00 63.69 131 SER A O 1
ATOM 1047 N N . LEU A 1 132 ? -28.949 -12.109 -24.692 1.00 72.62 132 LEU A N 1
ATOM 1048 C CA . LEU A 1 132 ? -28.774 -11.227 -25.847 1.00 72.62 132 LEU A CA 1
ATOM 1049 C C . LEU A 1 132 ? -30.103 -11.141 -26.613 1.00 72.62 132 LEU A C 1
ATOM 1051 O O . LEU A 1 132 ? -30.769 -12.153 -26.831 1.00 72.62 132 LEU A O 1
ATOM 1055 N N . THR A 1 133 ? -30.509 -9.940 -27.035 1.00 75.44 133 THR A N 1
ATOM 1056 C CA . THR A 1 133 ? -31.721 -9.814 -27.862 1.00 75.44 133 THR A CA 1
ATOM 1057 C C . THR A 1 133 ? -31.542 -10.591 -29.174 1.00 75.44 133 THR A C 1
ATOM 1059 O O . THR A 1 133 ? -30.425 -10.629 -29.701 1.00 75.44 133 THR A O 1
ATOM 1062 N N . PRO A 1 134 ? -32.611 -11.166 -29.761 1.00 77.12 134 PRO A N 1
ATOM 1063 C CA . PRO A 1 134 ? -32.509 -11.956 -30.994 1.00 77.12 134 PRO A CA 1
ATOM 1064 C C . PRO A 1 134 ? -31.786 -11.229 -32.136 1.00 77.12 134 PRO A C 1
ATOM 1066 O O . PRO A 1 134 ? -31.052 -11.847 -32.898 1.00 77.12 134 PRO A O 1
ATOM 1069 N N . LYS A 1 135 ? -31.916 -9.897 -32.203 1.00 68.44 135 LYS A N 1
ATOM 1070 C CA . LYS A 1 135 ? -31.207 -9.050 -33.172 1.00 68.44 135 LYS A CA 1
ATOM 1071 C C . LYS A 1 135 ? -29.694 -9.023 -32.954 1.00 68.44 135 LYS A C 1
ATOM 1073 O O . LYS A 1 135 ? -28.951 -9.032 -33.927 1.00 68.44 135 LYS A O 1
ATOM 1078 N N . ILE A 1 136 ? -29.236 -8.989 -31.701 1.00 84.44 136 ILE A N 1
ATOM 1079 C CA . ILE A 1 136 ? -27.803 -9.008 -31.375 1.00 84.44 136 ILE A CA 1
ATOM 1080 C C . ILE A 1 136 ? -27.230 -10.402 -31.634 1.00 84.44 136 ILE A C 1
ATOM 1082 O O . ILE A 1 136 ? -26.157 -10.509 -32.216 1.00 84.44 136 ILE A O 1
ATOM 1086 N N . VAL A 1 137 ? -27.960 -11.465 -31.278 1.00 81.94 137 VAL A N 1
ATOM 1087 C CA . VAL A 1 137 ? -27.556 -12.844 -31.600 1.00 81.94 137 VAL A CA 1
ATOM 1088 C C . VAL A 1 137 ? -27.432 -13.027 -33.113 1.00 81.94 137 VAL A C 1
ATOM 1090 O O . VAL A 1 137 ? -26.408 -13.503 -33.589 1.00 81.94 137 VAL A O 1
ATOM 1093 N N . GLN A 1 138 ? -28.430 -12.579 -33.879 1.00 80.12 138 GLN A N 1
ATOM 1094 C CA . GLN A 1 138 ? -28.398 -12.636 -35.338 1.00 80.12 138 GLN A CA 1
ATOM 1095 C C . GLN A 1 138 ? -27.240 -11.814 -35.913 1.00 80.12 138 GLN A C 1
ATOM 1097 O O . GLN A 1 138 ? -26.529 -12.307 -36.782 1.00 80.12 138 GLN A O 1
ATOM 1102 N N . ALA A 1 139 ? -27.011 -10.598 -35.406 1.00 88.44 139 ALA A N 1
ATOM 1103 C CA . ALA A 1 139 ? -25.881 -9.780 -35.827 1.00 88.44 139 ALA A CA 1
ATOM 1104 C C . ALA A 1 139 ? -24.552 -10.509 -35.594 1.00 88.44 139 ALA A C 1
ATOM 1106 O O . ALA A 1 139 ? -23.767 -10.590 -36.528 1.00 88.44 139 ALA A O 1
ATOM 1107 N N . LEU A 1 140 ? -24.341 -11.095 -34.408 1.00 83.69 140 LEU A N 1
ATOM 1108 C CA . LEU A 1 140 ? -23.122 -11.833 -34.054 1.00 83.69 140 LEU A CA 1
ATOM 1109 C C . LEU A 1 140 ? -22.899 -13.074 -34.925 1.00 83.69 140 LEU A C 1
ATOM 1111 O O . LEU A 1 140 ? -21.778 -13.297 -35.379 1.00 83.69 140 LEU A O 1
ATOM 1115 N N . VAL A 1 141 ? -23.951 -13.856 -35.188 1.00 87.44 141 VAL A N 1
ATOM 1116 C CA . VAL A 1 141 ? -23.874 -15.016 -36.092 1.00 87.44 141 VAL A CA 1
ATOM 1117 C C . VAL A 1 141 ? -23.519 -14.555 -37.508 1.00 87.44 141 VAL A C 1
ATOM 1119 O O . VAL A 1 141 ? -22.603 -15.101 -38.119 1.00 87.44 141 VAL A O 1
ATOM 1122 N N . CYS A 1 142 ? -24.147 -13.482 -38.004 1.00 86.06 142 CYS A N 1
ATOM 1123 C CA . CYS A 1 142 ? -23.824 -12.919 -39.314 1.00 86.06 142 CYS A CA 1
ATOM 1124 C C . CYS A 1 142 ? -22.380 -12.395 -39.401 1.00 86.06 142 CYS A C 1
ATOM 1126 O O . CYS A 1 142 ? -21.724 -12.621 -40.419 1.00 86.06 142 CYS A O 1
ATOM 1128 N N . THR A 1 143 ? -21.850 -11.722 -38.369 1.00 83.69 143 THR A N 1
ATOM 1129 C CA . THR A 1 143 ? -20.440 -11.292 -38.366 1.00 83.69 143 THR A CA 1
ATOM 1130 C C . THR A 1 143 ? -19.490 -12.480 -38.311 1.00 83.69 143 THR A C 1
ATOM 1132 O O . THR A 1 143 ? -18.467 -12.463 -38.993 1.00 83.69 143 THR A O 1
ATOM 1135 N N . GLN A 1 144 ? -19.814 -13.517 -37.536 1.00 84.38 144 GLN A N 1
ATOM 1136 C CA . GLN A 1 144 ? -18.998 -14.725 -37.456 1.00 84.38 144 GLN A CA 1
ATOM 1137 C C . GLN A 1 144 ? -18.938 -15.447 -38.808 1.00 84.38 144 GLN A C 1
ATOM 1139 O O . GLN A 1 144 ? -17.845 -15.792 -39.260 1.00 84.38 144 GLN A O 1
ATOM 1144 N N . ASP A 1 145 ? -20.075 -15.607 -39.486 1.00 86.62 145 ASP A N 1
ATOM 1145 C CA . ASP A 1 145 ? -20.146 -16.214 -40.818 1.00 86.62 145 ASP A CA 1
ATOM 1146 C C . ASP A 1 145 ? -19.422 -15.373 -41.876 1.00 86.62 145 ASP A C 1
ATOM 1148 O O . ASP A 1 145 ? -18.727 -15.916 -42.737 1.00 86.62 145 ASP A O 1
ATOM 1152 N N . TRP A 1 146 ? -19.510 -14.042 -41.787 1.00 84.19 146 TRP A N 1
ATOM 1153 C CA . TRP A 1 146 ? -18.771 -13.135 -42.665 1.00 84.19 146 TRP A CA 1
ATOM 1154 C C . TRP A 1 146 ? -17.253 -13.265 -42.494 1.00 84.19 146 TRP A C 1
ATOM 1156 O O . TRP A 1 146 ? -16.526 -13.345 -43.485 1.00 84.19 146 TRP A O 1
ATOM 1166 N N . ILE A 1 147 ? -16.770 -13.322 -41.248 1.00 80.81 147 ILE A N 1
ATOM 1167 C CA . ILE A 1 147 ? -15.345 -13.515 -40.938 1.00 80.81 147 ILE A CA 1
ATOM 1168 C C . ILE A 1 147 ? -14.877 -14.886 -41.435 1.00 80.81 147 ILE A C 1
ATOM 1170 O O . ILE A 1 147 ? -13.826 -14.993 -42.058 1.00 80.81 147 ILE A O 1
ATOM 1174 N N . ARG A 1 148 ? -15.678 -15.936 -41.239 1.00 81.06 148 ARG A N 1
ATOM 1175 C CA . ARG A 1 148 ? -15.354 -17.280 -41.736 1.00 81.06 148 ARG A CA 1
ATOM 1176 C C . ARG A 1 148 ? -15.272 -17.326 -43.262 1.00 81.06 148 ARG A C 1
ATOM 1178 O O . ARG A 1 148 ? -14.348 -17.922 -43.811 1.00 81.06 148 ARG A O 1
ATOM 1185 N N . LYS A 1 149 ? -16.206 -16.661 -43.947 1.00 78.81 149 LYS A N 1
ATOM 1186 C CA . LYS A 1 149 ? -16.223 -16.560 -45.411 1.00 78.81 149 LYS A CA 1
ATOM 1187 C C . LYS A 1 149 ? -15.028 -15.771 -45.946 1.00 78.81 149 LYS A C 1
ATOM 1189 O O . LYS A 1 149 ? -14.463 -16.161 -46.967 1.00 78.81 149 LYS A O 1
ATOM 1194 N N . SER A 1 150 ? -14.631 -14.685 -45.278 1.00 67.06 150 SER A N 1
ATOM 1195 C CA . SER A 1 150 ? -13.488 -13.876 -45.711 1.00 67.06 150 SER A CA 1
ATOM 1196 C C . SER A 1 150 ? -12.164 -14.630 -45.566 1.00 67.06 150 SER A C 1
ATOM 1198 O O . SER A 1 150 ? -11.326 -14.524 -46.461 1.00 67.06 150 SER A O 1
ATOM 1200 N N . SER A 1 151 ? -12.007 -15.460 -44.529 1.00 64.81 151 SER A N 1
ATOM 1201 C CA . SER A 1 151 ? -10.855 -16.361 -44.385 1.00 64.81 151 SER A CA 1
ATOM 1202 C C . SER A 1 151 ? -10.775 -17.364 -45.540 1.00 64.81 151 SER A C 1
ATOM 1204 O O . SER A 1 151 ? -9.759 -17.418 -46.227 1.00 64.81 151 SER A O 1
ATOM 1206 N N . SER A 1 152 ? -11.874 -18.056 -45.865 1.00 64.31 152 SER A N 1
ATOM 1207 C CA . SER A 1 152 ? -11.897 -18.995 -46.998 1.00 64.31 152 SER A CA 1
ATOM 1208 C C . SER A 1 152 ? -11.698 -18.310 -48.359 1.00 64.31 152 SER A C 1
ATOM 1210 O O . SER A 1 152 ? -11.106 -18.895 -49.262 1.00 64.31 152 SER A O 1
ATOM 1212 N N . GLN A 1 153 ? -12.146 -17.059 -48.529 1.00 58.94 153 GLN A N 1
ATOM 1213 C CA . GLN A 1 153 ? -11.868 -16.274 -49.741 1.00 58.94 153 GLN A CA 1
ATOM 1214 C C . GLN A 1 153 ? -10.398 -15.852 -49.859 1.00 58.94 153 GLN A C 1
ATOM 1216 O O . GLN A 1 153 ? -9.895 -15.761 -50.979 1.00 58.94 153 GLN A O 1
ATOM 1221 N N . GLN A 1 154 ? -9.710 -15.581 -48.746 1.00 59.94 154 GLN A N 1
ATOM 1222 C CA . GLN A 1 154 ? -8.269 -15.316 -48.759 1.00 59.94 154 GLN A CA 1
ATOM 1223 C C . GLN A 1 154 ? -7.472 -16.574 -49.118 1.00 59.94 154 GLN A C 1
ATOM 1225 O O . GLN A 1 154 ? -6.502 -16.476 -49.867 1.00 59.94 154 GLN A O 1
ATOM 1230 N N . ASP A 1 155 ? -7.918 -17.745 -48.663 1.00 59.50 155 ASP A N 1
ATOM 1231 C CA . ASP A 1 155 ? -7.280 -19.023 -48.986 1.00 59.50 155 ASP A CA 1
ATOM 1232 C C . ASP A 1 155 ? -7.474 -19.409 -50.463 1.00 59.50 155 ASP A C 1
ATOM 1234 O O . ASP A 1 155 ? -6.518 -19.806 -51.124 1.00 59.50 155 ASP A O 1
ATOM 1238 N N . ILE A 1 156 ? -8.668 -19.190 -51.036 1.00 61.94 156 ILE A N 1
ATOM 1239 C CA . ILE A 1 156 ? -8.926 -19.422 -52.472 1.00 61.94 156 ILE A CA 1
ATOM 1240 C C . ILE A 1 156 ? -8.094 -18.479 -53.352 1.00 61.94 156 ILE A C 1
ATOM 1242 O O . ILE A 1 156 ? -7.542 -18.914 -54.360 1.00 61.94 156 ILE A O 1
ATOM 1246 N N . LYS A 1 157 ? -7.960 -17.198 -52.980 1.00 64.19 157 LYS A N 1
ATOM 1247 C CA . LYS A 1 157 ? -7.135 -16.242 -53.741 1.00 64.19 157 LYS A CA 1
ATOM 1248 C C . LYS A 1 157 ? -5.655 -16.633 -53.756 1.00 64.19 157 LYS A C 1
ATOM 1250 O O . LYS A 1 157 ? -5.033 -16.552 -54.807 1.00 64.19 157 LYS A O 1
ATOM 1255 N N . LYS A 1 158 ? -5.123 -17.124 -52.632 1.00 64.31 158 LYS A N 1
ATOM 1256 C CA . LYS A 1 158 ? -3.740 -17.625 -52.548 1.00 64.31 158 LYS A CA 1
ATOM 1257 C C . LYS A 1 158 ? -3.497 -18.861 -53.417 1.00 64.31 158 LYS A C 1
ATOM 1259 O O . LYS A 1 158 ? -2.414 -18.995 -53.969 1.00 64.31 158 LYS A O 1
ATOM 1264 N N . ILE A 1 159 ? -4.491 -19.743 -53.548 1.00 60.50 159 ILE A N 1
ATOM 1265 C CA . ILE A 1 159 ? -4.402 -20.937 -54.404 1.00 60.50 159 ILE A CA 1
ATOM 1266 C C . ILE A 1 159 ? -4.433 -20.553 -55.893 1.00 60.50 159 ILE A C 1
ATOM 1268 O O . ILE A 1 159 ? -3.702 -21.136 -56.686 1.00 60.50 159 ILE A O 1
ATOM 1272 N N . VAL A 1 160 ? -5.240 -19.557 -56.276 1.00 63.38 160 VAL A N 1
ATOM 1273 C CA . VAL A 1 160 ? -5.339 -19.087 -57.671 1.00 63.38 160 VAL A CA 1
ATOM 1274 C C . VAL A 1 160 ? -4.088 -18.320 -58.123 1.00 63.38 160 VAL A C 1
ATOM 1276 O O . VAL A 1 160 ? -3.752 -18.379 -59.296 1.00 63.38 160 VAL A O 1
ATOM 1279 N N . GLU A 1 161 ? -3.367 -17.650 -57.221 1.00 62.78 161 GLU A N 1
ATOM 1280 C CA . GLU A 1 161 ? -2.086 -16.982 -57.534 1.00 62.78 161 GLU A CA 1
ATOM 1281 C C . GLU A 1 161 ? -0.878 -17.942 -57.609 1.00 62.78 161 GLU A C 1
ATOM 1283 O O . GLU A 1 161 ? 0.228 -17.508 -57.928 1.00 62.78 161 GLU A O 1
ATOM 1288 N N . GLN A 1 162 ? -1.063 -19.234 -57.308 1.00 49.94 162 GLN A N 1
ATOM 1289 C CA . GLN A 1 162 ? -0.018 -20.270 -57.371 1.00 49.94 162 GLN A CA 1
ATOM 1290 C C . GLN A 1 162 ? -0.141 -21.222 -58.577 1.00 49.94 162 GLN A C 1
ATOM 1292 O O . GLN A 1 162 ? 0.647 -22.165 -58.678 1.00 49.94 162 GLN A O 1
ATOM 1297 N N . ILE A 1 163 ? -1.092 -20.978 -59.483 1.00 47.75 163 ILE A N 1
ATOM 1298 C CA . ILE A 1 163 ? -1.216 -21.640 -60.795 1.00 47.75 163 ILE A CA 1
ATOM 1299 C C . ILE A 1 163 ? -0.826 -20.631 -61.873 1.00 47.75 163 ILE A C 1
ATOM 1301 O O . ILE A 1 163 ? -0.060 -21.022 -62.781 1.00 47.75 163 ILE A O 1
#

Secondary structure (DSSP, 8-state):
-HHHHHHHHHHHHS-GGGS-HHHHHHHHH-TTS-HHHHHHHHHHHS-HHHHHHHHHHHHHHHHHHHHHHSPPS-----------S---TTTTT-HHHHHHHHHHHHH-S-HHHHHHHH--SS----HHHH---HHHHHHHHHHHHHHHHHHHHHHHHHHHTT-

InterPro domains:
  IPR008906 HAT, C-terminal dimerisation domain [PF05699] (89-147)
  IPR012337 Ribonuclease H-like superfamily [SSF53098] (5-148)
  IPR025525 hAT-like transposase, RNase-H fold [PF14372] (1-69)

Radius of gyration: 25.81 Å; chains: 1; bounding box: 58×35×77 Å

pLDDT: mean 73.19, std 15.72, range [39.81, 93.75]

Organism: NCBI:txid47600